Protein AF-A0A4Y2IU06-F1 (afdb_monomer_lite)

pLDDT: mean 74.72, std 10.84, range [45.19, 88.69]

Organism: Araneus ventricosus (NCBI:txid182803)

Foldseek 3Di:
DDDDLVRLLVVLLVPLPDPVSLVVQCVSQVVDPVSNVVSVVSVVVSVVVVVVVVVVVVVVVVPPPPPDPDVVNLVVLVVVCVVPVPDDCPVSCVVSVHDSVVSVVSVVVVD

Structure (mmCIF, N/CA/C/O backbone):
data_AF-A0A4Y2IU06-F1
#
_entry.id   AF-A0A4Y2IU06-F1
#
loop_
_atom_site.group_PDB
_atom_site.id
_atom_site.type_symbol
_atom_site.label_atom_id
_atom_site.label_alt_id
_atom_site.label_comp_id
_atom_site.label_asym_id
_atom_site.label_entity_id
_atom_site.label_seq_id
_atom_site.pdbx_PDB_ins_code
_atom_site.Cartn_x
_atom_site.Cartn_y
_atom_site.Cartn_z
_atom_site.occupancy
_atom_site.B_iso_or_equiv
_atom_site.auth_seq_id
_atom_site.auth_comp_id
_atom_site.auth_asym_id
_atom_site.auth_atom_id
_atom_site.pdbx_PDB_model_num
ATOM 1 N N . MET A 1 1 ? 3.587 -1.217 -39.592 1.00 63.38 1 MET A N 1
ATOM 2 C CA . MET A 1 1 ? 3.200 -0.339 -38.464 1.00 63.38 1 MET A CA 1
ATOM 3 C C . MET A 1 1 ? 3.822 -0.902 -37.201 1.00 63.38 1 MET A C 1
ATOM 5 O O . MET A 1 1 ? 3.470 -2.009 -36.826 1.00 63.38 1 MET A O 1
ATOM 9 N N . GLY A 1 2 ? 4.789 -0.210 -36.598 1.00 77.62 2 GLY A N 1
ATOM 10 C CA . GLY A 1 2 ? 5.475 -0.686 -35.395 1.00 77.62 2 GLY A CA 1
ATOM 11 C C . GLY A 1 2 ? 5.581 0.432 -34.368 1.00 77.62 2 GLY A C 1
ATOM 12 O O . GLY A 1 2 ? 5.934 1.559 -34.707 1.00 77.62 2 GLY A O 1
ATOM 13 N N . ILE A 1 3 ? 5.239 0.133 -33.121 1.00 77.31 3 ILE A N 1
ATOM 14 C CA . ILE A 1 3 ? 5.437 1.039 -31.986 1.00 77.31 3 ILE A CA 1
ATOM 15 C C . ILE A 1 3 ? 6.916 1.009 -31.594 1.00 77.31 3 ILE A C 1
ATOM 17 O O . ILE A 1 3 ? 7.499 -0.066 -31.479 1.00 77.31 3 ILE A O 1
ATOM 21 N N . SER A 1 4 ? 7.522 2.176 -31.360 1.00 86.50 4 SER A N 1
ATOM 22 C CA . SER A 1 4 ? 8.913 2.234 -30.891 1.00 86.50 4 SER A CA 1
ATOM 23 C C . SER A 1 4 ? 9.044 1.676 -29.467 1.00 86.50 4 SER A C 1
ATOM 25 O O . SER A 1 4 ? 8.146 1.854 -28.636 1.00 86.50 4 SER A O 1
ATOM 27 N N . GLN A 1 5 ? 10.189 1.061 -29.150 1.00 80.75 5 GLN A N 1
ATOM 28 C CA . GLN A 1 5 ? 10.516 0.579 -27.799 1.00 80.75 5 GLN A CA 1
ATOM 29 C C . GLN A 1 5 ? 10.370 1.694 -26.754 1.00 80.75 5 GLN A C 1
ATOM 31 O O . GLN A 1 5 ? 9.794 1.490 -25.687 1.00 80.75 5 GLN A O 1
ATOM 36 N N . THR A 1 6 ? 10.800 2.909 -27.094 1.00 83.81 6 THR A N 1
ATOM 37 C CA . THR A 1 6 ? 10.667 4.095 -26.242 1.00 83.81 6 THR A CA 1
ATOM 38 C C . THR A 1 6 ? 9.204 4.424 -25.942 1.00 83.81 6 THR A C 1
ATOM 40 O O . THR A 1 6 ? 8.850 4.697 -24.792 1.00 83.81 6 THR A O 1
ATOM 43 N N . SER A 1 7 ? 8.331 4.350 -26.950 1.00 83.56 7 SER A N 1
ATOM 44 C CA . SER A 1 7 ? 6.889 4.567 -26.791 1.00 83.56 7 SER A CA 1
ATOM 45 C C . SER A 1 7 ? 6.236 3.466 -25.949 1.00 83.56 7 SER A C 1
ATOM 47 O O . SER A 1 7 ? 5.410 3.765 -25.083 1.00 83.56 7 SER A O 1
ATOM 49 N N . ALA A 1 8 ? 6.632 2.205 -26.140 1.00 82.12 8 ALA A N 1
ATOM 50 C CA . ALA A 1 8 ? 6.163 1.084 -25.325 1.00 82.12 8 ALA A CA 1
ATOM 51 C C . ALA A 1 8 ? 6.571 1.253 -23.850 1.00 82.12 8 ALA A C 1
ATOM 53 O O . ALA A 1 8 ? 5.735 1.167 -22.949 1.00 82.12 8 ALA A O 1
ATOM 54 N N . MET A 1 9 ? 7.832 1.610 -23.594 1.00 82.75 9 MET A N 1
ATOM 55 C CA . MET A 1 9 ? 8.335 1.889 -22.248 1.00 82.75 9 MET A CA 1
ATOM 56 C C . MET A 1 9 ? 7.603 3.054 -21.576 1.00 82.75 9 MET A C 1
ATOM 58 O O . MET A 1 9 ? 7.319 2.994 -20.379 1.00 82.75 9 MET A O 1
ATOM 62 N N . ARG A 1 10 ? 7.290 4.120 -22.325 1.00 83.56 10 ARG A N 1
ATOM 63 C CA . ARG A 1 10 ? 6.559 5.283 -21.799 1.00 83.56 10 ARG A CA 1
ATOM 64 C C . ARG A 1 10 ? 5.163 4.891 -21.310 1.00 83.56 10 ARG A C 1
ATOM 66 O O . ARG A 1 10 ? 4.782 5.279 -20.208 1.00 83.56 10 ARG A O 1
ATOM 73 N N . ASN A 1 11 ? 4.453 4.069 -22.079 1.00 83.31 11 ASN A N 1
ATOM 74 C CA . ASN A 1 11 ? 3.134 3.555 -21.710 1.00 83.31 11 ASN A CA 1
ATOM 75 C C . ASN A 1 11 ? 3.183 2.610 -20.502 1.00 83.31 11 ASN A C 1
ATOM 77 O O . ASN A 1 11 ? 2.370 2.735 -19.586 1.00 83.31 11 ASN A O 1
ATOM 81 N N . LEU A 1 12 ? 4.171 1.710 -20.446 1.00 81.50 12 LEU A N 1
ATOM 82 C CA . LEU A 1 12 ? 4.344 0.801 -19.306 1.00 81.50 12 LEU A CA 1
ATOM 83 C C . LEU A 1 12 ? 4.637 1.554 -17.998 1.00 81.50 12 LEU A C 1
ATOM 85 O O . LEU A 1 12 ? 4.155 1.156 -16.941 1.00 81.50 12 LEU A O 1
ATOM 89 N N . ARG A 1 13 ? 5.365 2.678 -18.060 1.00 76.19 13 ARG A N 1
ATOM 90 C CA . ARG A 1 13 ? 5.658 3.536 -16.894 1.00 76.19 13 ARG A CA 1
ATOM 91 C C . ARG A 1 13 ? 4.458 4.334 -16.388 1.00 76.19 13 ARG A C 1
ATOM 93 O O . ARG A 1 13 ? 4.419 4.672 -15.206 1.00 76.19 13 ARG A O 1
ATOM 100 N N . ALA A 1 14 ? 3.510 4.673 -17.260 1.00 75.50 14 ALA A N 1
ATOM 101 C CA . ALA A 1 14 ? 2.333 5.452 -16.879 1.00 75.50 14 ALA A CA 1
ATOM 102 C C . ALA A 1 14 ? 1.403 4.664 -15.939 1.00 75.50 14 ALA A C 1
ATOM 104 O O . ALA A 1 14 ? 0.728 5.244 -15.093 1.00 75.50 14 ALA A O 1
ATOM 105 N N . ASN A 1 15 ? 1.403 3.334 -16.046 1.00 63.22 15 ASN A N 1
ATOM 106 C CA . ASN A 1 15 ? 0.461 2.465 -15.356 1.00 63.22 15 ASN A CA 1
ATOM 107 C C . ASN A 1 15 ? 1.178 1.654 -14.259 1.00 63.22 15 ASN A C 1
ATOM 109 O O . ASN A 1 15 ? 1.539 0.492 -14.434 1.00 63.22 15 ASN A O 1
ATOM 113 N N . LYS A 1 16 ? 1.428 2.326 -13.133 1.00 63.12 16 LYS A N 1
ATOM 114 C CA . LYS A 1 16 ? 2.418 1.966 -12.101 1.00 63.12 16 LYS A CA 1
ATOM 115 C C . LYS A 1 16 ? 2.073 0.768 -11.201 1.00 63.12 16 LYS A C 1
ATOM 117 O O . LYS A 1 16 ? 2.861 0.431 -10.329 1.00 63.12 16 LYS A O 1
ATOM 122 N N . SER A 1 17 ? 0.918 0.130 -11.391 1.00 62.94 17 SER A N 1
ATOM 123 C CA . SER A 1 17 ? 0.313 -0.711 -10.347 1.00 62.94 17 SER A CA 1
ATOM 124 C C . SER A 1 17 ? 0.248 -2.211 -10.652 1.00 62.94 17 SER A C 1
ATOM 126 O O . SER A 1 17 ? -0.321 -2.950 -9.855 1.00 62.94 17 SER A O 1
ATOM 128 N N . HIS A 1 18 ? 0.776 -2.686 -11.788 1.00 75.75 18 HIS A N 1
ATOM 129 C CA . HIS A 1 18 ? 0.596 -4.088 -12.187 1.00 75.75 18 HIS A CA 1
ATOM 130 C C . HIS A 1 18 ? 1.929 -4.853 -12.296 1.00 75.75 18 HIS A C 1
ATOM 132 O O . HIS A 1 18 ? 2.778 -4.461 -13.105 1.00 75.75 18 HIS A O 1
ATOM 138 N N . PRO A 1 19 ? 2.110 -5.987 -11.584 1.00 76.75 19 PRO A N 1
ATOM 139 C CA . PRO A 1 19 ? 3.375 -6.735 -11.545 1.00 76.75 19 PRO A CA 1
ATOM 140 C C . PRO A 1 19 ? 3.849 -7.184 -12.934 1.00 76.75 19 PRO A C 1
ATOM 142 O O . PRO A 1 19 ? 5.026 -7.058 -13.263 1.00 76.75 19 PRO A O 1
ATOM 145 N N . TYR A 1 20 ? 2.919 -7.605 -13.795 1.00 83.44 20 TYR A N 1
ATOM 146 C CA . TYR A 1 20 ? 3.204 -7.944 -15.195 1.00 83.44 20 TYR A CA 1
ATOM 147 C C . TYR A 1 20 ? 3.849 -6.793 -15.995 1.00 83.44 20 TYR A C 1
ATOM 149 O O . TYR A 1 20 ? 4.789 -7.011 -16.755 1.00 83.44 20 TYR A O 1
ATOM 157 N N . LYS A 1 21 ? 3.411 -5.541 -15.792 1.00 82.31 21 LYS A N 1
ATOM 158 C CA . LYS A 1 21 ? 3.946 -4.380 -16.527 1.00 82.31 21 LYS A CA 1
ATOM 159 C C . LYS A 1 21 ? 5.371 -4.038 -16.097 1.00 82.31 21 LYS A C 1
ATOM 161 O O . LYS A 1 21 ? 6.177 -3.642 -16.936 1.00 82.31 21 LYS A O 1
ATOM 166 N N . LEU A 1 22 ? 5.700 -4.235 -14.818 1.00 82.50 22 LEU A N 1
ATOM 167 C CA . LEU A 1 22 ? 7.063 -4.071 -14.307 1.00 82.50 22 LEU A CA 1
ATOM 168 C C . LEU A 1 22 ? 8.004 -5.148 -14.856 1.00 82.50 22 LEU A C 1
ATOM 170 O O . LEU A 1 22 ? 9.124 -4.821 -15.234 1.00 82.50 22 LEU A O 1
ATOM 174 N N . GLN A 1 23 ? 7.540 -6.395 -14.970 1.00 85.81 23 GLN A N 1
ATOM 175 C CA . GLN A 1 23 ? 8.318 -7.476 -15.587 1.00 85.81 23 GLN A CA 1
ATOM 176 C C . GLN A 1 23 ? 8.598 -7.197 -17.068 1.00 85.81 23 GLN A C 1
ATOM 178 O O . GLN A 1 23 ? 9.724 -7.372 -17.529 1.00 85.81 23 GLN A O 1
ATOM 183 N N . MET A 1 24 ? 7.603 -6.704 -17.810 1.00 87.56 24 MET A N 1
ATOM 184 C CA . MET A 1 24 ? 7.800 -6.305 -19.205 1.00 87.56 24 MET A CA 1
ATOM 185 C C . MET A 1 24 ? 8.752 -5.116 -19.345 1.00 87.56 24 MET A C 1
ATOM 187 O O . MET A 1 24 ? 9.632 -5.131 -20.202 1.00 87.56 24 MET A O 1
ATOM 191 N N . LEU A 1 25 ? 8.611 -4.098 -18.490 1.00 86.12 25 LEU A N 1
ATOM 192 C CA . LEU A 1 25 ? 9.508 -2.946 -18.495 1.00 86.12 25 LEU A CA 1
ATOM 193 C C . LEU A 1 25 ? 10.950 -3.362 -18.180 1.00 86.12 25 LEU A C 1
ATOM 195 O O . LEU A 1 25 ? 11.860 -2.830 -18.803 1.00 86.12 25 LEU A O 1
ATOM 199 N N . GLN A 1 26 ? 11.145 -4.315 -17.262 1.00 87.12 26 GLN A N 1
ATOM 200 C CA . GLN A 1 26 ? 12.459 -4.862 -16.936 1.00 87.12 26 GLN A CA 1
ATOM 201 C C . GLN A 1 26 ? 13.116 -5.475 -18.173 1.00 87.12 26 GLN A C 1
ATOM 203 O O . GLN A 1 26 ? 14.174 -5.003 -18.580 1.00 87.12 26 GLN A O 1
ATOM 208 N N . ARG A 1 27 ? 12.437 -6.434 -18.817 1.00 88.69 27 ARG A N 1
ATOM 209 C CA . ARG A 1 27 ? 12.927 -7.133 -20.017 1.00 88.69 27 ARG A CA 1
ATOM 210 C C . ARG A 1 27 ? 13.293 -6.161 -21.139 1.00 88.69 27 ARG A C 1
ATOM 212 O O . ARG A 1 27 ? 14.357 -6.271 -21.722 1.00 88.69 27 ARG A O 1
ATOM 219 N N . LEU A 1 28 ? 12.465 -5.140 -21.372 1.00 86.31 28 LEU A N 1
ATOM 220 C CA . LEU A 1 28 ? 12.729 -4.110 -22.388 1.00 86.31 28 LEU A CA 1
ATOM 221 C C . LEU A 1 28 ? 13.883 -3.158 -22.040 1.00 86.31 28 LEU A C 1
ATOM 223 O O . LEU A 1 28 ? 14.278 -2.356 -22.883 1.00 86.31 28 LEU A O 1
ATOM 227 N N . THR A 1 29 ? 14.380 -3.179 -20.803 1.00 83.88 29 THR A N 1
ATOM 228 C CA . THR A 1 29 ? 15.486 -2.327 -20.337 1.00 83.88 29 THR A CA 1
ATOM 229 C C . THR A 1 29 ? 16.771 -3.093 -20.046 1.00 83.88 29 THR A C 1
ATOM 231 O O . THR A 1 29 ? 17.786 -2.460 -19.748 1.00 83.88 29 THR A O 1
ATOM 234 N N . GLU A 1 30 ? 16.749 -4.424 -20.136 1.00 84.12 30 GLU A N 1
ATOM 235 C CA . GLU A 1 30 ? 17.894 -5.289 -19.835 1.00 84.12 30 GLU A CA 1
ATOM 236 C C . GLU A 1 30 ? 19.019 -5.169 -20.872 1.00 84.12 30 GLU A C 1
ATOM 238 O O . GLU A 1 30 ? 20.184 -5.347 -20.507 1.00 84.12 30 GLU A O 1
ATOM 243 N N . ASP A 1 31 ? 18.701 -4.754 -22.098 1.00 85.62 31 ASP A N 1
ATOM 244 C CA . ASP A 1 31 ? 19.650 -4.642 -23.216 1.00 85.62 31 ASP A CA 1
ATOM 245 C C . ASP A 1 31 ? 20.592 -3.427 -23.123 1.00 85.62 31 ASP A C 1
ATOM 247 O O . ASP A 1 31 ? 21.546 -3.313 -23.887 1.00 85.62 31 ASP A O 1
ATOM 251 N N . SER A 1 32 ? 20.352 -2.496 -22.188 1.00 86.75 32 SER A N 1
ATOM 252 C CA . SER A 1 32 ? 21.170 -1.288 -22.024 1.00 86.75 32 SER A CA 1
ATOM 253 C C . SER A 1 32 ? 21.554 -1.052 -20.562 1.00 86.75 32 SER A C 1
ATOM 255 O O . SER A 1 32 ? 20.672 -1.040 -19.696 1.00 86.75 32 SER A O 1
ATOM 257 N N . PRO A 1 33 ? 22.831 -0.750 -20.252 1.00 84.62 33 PRO A N 1
ATOM 258 C CA . PRO A 1 33 ? 23.250 -0.414 -18.889 1.00 84.62 33 PRO A CA 1
ATOM 259 C C . PRO A 1 33 ? 22.487 0.804 -18.338 1.00 84.62 33 PRO A C 1
ATOM 261 O O . PRO A 1 33 ? 22.076 0.820 -17.178 1.00 84.62 33 PRO A O 1
ATOM 264 N N . VAL A 1 34 ? 22.186 1.787 -19.192 1.00 88.44 34 VAL A N 1
ATOM 265 C CA . VAL A 1 34 ? 21.371 2.960 -18.836 1.00 88.44 34 VAL A CA 1
ATOM 266 C C . VAL A 1 34 ? 19.912 2.568 -18.577 1.00 88.44 34 VAL A C 1
ATOM 268 O O . VAL A 1 34 ? 19.266 3.115 -17.679 1.00 88.44 34 VAL A O 1
ATOM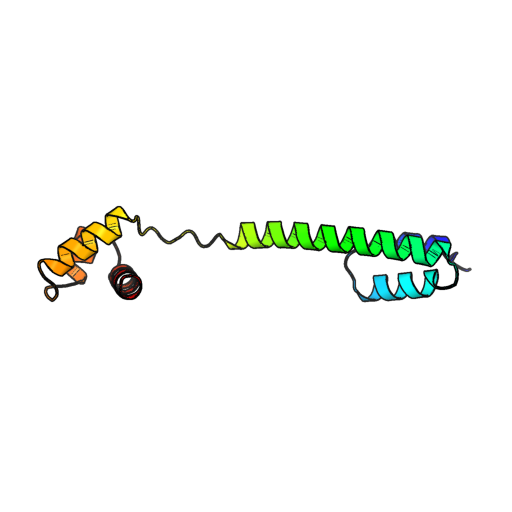 271 N N . GLY A 1 35 ? 19.385 1.612 -19.346 1.00 86.12 35 GLY A N 1
ATOM 272 C CA . GLY A 1 35 ? 18.053 1.041 -19.149 1.00 86.12 35 GLY A CA 1
ATOM 273 C C . GLY A 1 35 ? 17.909 0.393 -17.772 1.00 86.12 35 GLY A C 1
ATOM 274 O O . GLY A 1 35 ? 16.974 0.726 -17.040 1.00 86.12 35 GLY A O 1
ATOM 275 N N . ARG A 1 36 ? 18.882 -0.440 -17.384 1.00 86.19 36 ARG A N 1
ATOM 276 C CA . ARG A 1 36 ? 18.933 -1.119 -16.078 1.00 86.19 36 ARG A CA 1
ATOM 277 C C . ARG A 1 36 ? 18.953 -0.137 -14.907 1.00 86.19 36 ARG A C 1
ATOM 279 O O . ARG A 1 36 ? 18.185 -0.293 -13.957 1.00 86.19 36 ARG A O 1
ATOM 286 N N . VAL A 1 37 ? 19.774 0.914 -14.990 1.00 88.38 37 VAL A N 1
ATOM 287 C CA . VAL A 1 37 ? 19.827 1.967 -13.959 1.00 88.38 37 VAL A CA 1
ATOM 288 C C . VAL A 1 37 ? 18.483 2.691 -13.849 1.00 88.38 37 VAL A C 1
ATOM 290 O O . VAL A 1 37 ? 17.941 2.828 -12.751 1.00 88.38 37 VAL A O 1
ATOM 293 N N . LYS A 1 38 ? 17.886 3.089 -14.981 1.00 86.44 38 LYS A N 1
ATOM 294 C CA . LYS A 1 38 ? 16.560 3.731 -15.007 1.00 86.44 38 LYS A CA 1
ATOM 295 C C . LYS A 1 38 ? 15.474 2.829 -14.412 1.00 86.44 38 LYS A C 1
ATOM 297 O O . LYS A 1 38 ? 14.619 3.324 -13.681 1.00 86.44 38 LYS A O 1
ATOM 302 N N . PHE A 1 39 ? 15.502 1.527 -14.697 1.00 87.00 39 PHE A N 1
ATOM 303 C CA . PHE A 1 39 ? 14.561 0.564 -14.123 1.00 87.00 39 PHE A CA 1
ATOM 304 C C . PHE A 1 39 ? 14.723 0.438 -12.601 1.00 87.00 39 PHE A C 1
ATOM 306 O O . PHE A 1 39 ? 13.730 0.503 -11.876 1.00 87.00 39 PHE A O 1
ATOM 313 N N . SER A 1 40 ? 15.963 0.348 -12.109 1.00 86.75 40 SER A N 1
ATOM 314 C CA . SER A 1 40 ? 16.272 0.294 -10.672 1.00 86.75 40 SER A CA 1
ATOM 315 C C . SER A 1 40 ? 15.737 1.518 -9.918 1.00 86.75 40 SER A C 1
ATOM 317 O O . SER A 1 40 ? 15.095 1.379 -8.876 1.00 86.75 40 SER A O 1
ATOM 319 N N . ILE A 1 41 ? 15.906 2.717 -10.485 1.00 88.25 41 ILE A N 1
ATOM 320 C CA . ILE A 1 41 ? 15.379 3.966 -9.912 1.00 88.25 41 ILE A CA 1
ATOM 321 C C . ILE A 1 41 ? 13.846 3.945 -9.855 1.00 88.25 41 ILE A C 1
ATOM 323 O O . ILE A 1 41 ? 13.261 4.217 -8.808 1.00 88.25 41 ILE A O 1
ATOM 327 N N . ILE A 1 42 ? 13.183 3.579 -10.957 1.00 85.62 42 ILE A N 1
ATOM 328 C CA . ILE A 1 42 ? 11.713 3.529 -11.027 1.00 85.62 42 ILE A CA 1
ATOM 329 C C . ILE A 1 42 ? 11.148 2.522 -10.016 1.00 85.62 42 ILE A C 1
ATOM 331 O O . ILE A 1 42 ? 10.174 2.829 -9.329 1.00 85.62 42 ILE A O 1
ATOM 335 N N . LYS A 1 43 ? 11.779 1.350 -9.881 1.00 85.75 43 LYS A N 1
ATOM 336 C CA . LYS A 1 43 ? 11.371 0.313 -8.924 1.00 85.75 43 LYS A CA 1
ATOM 337 C C . LYS A 1 43 ? 11.490 0.793 -7.475 1.00 85.75 43 LYS A C 1
ATOM 339 O O . LYS A 1 43 ? 10.573 0.565 -6.692 1.00 85.75 43 LYS A O 1
ATOM 344 N N . LYS A 1 44 ? 12.578 1.491 -7.125 1.00 87.38 44 LYS A N 1
ATOM 345 C CA . LYS A 1 44 ? 12.767 2.064 -5.781 1.00 87.38 44 LYS A CA 1
ATOM 346 C C . LYS A 1 44 ? 11.711 3.122 -5.451 1.00 87.38 44 LYS A C 1
ATOM 348 O O . LYS A 1 44 ? 11.124 3.068 -4.378 1.00 87.38 44 LYS A O 1
ATOM 353 N N . ILE A 1 45 ? 11.423 4.036 -6.381 1.00 85.81 45 ILE A N 1
ATOM 354 C CA . ILE A 1 45 ? 10.384 5.065 -6.192 1.00 85.81 45 ILE A CA 1
ATOM 355 C C . ILE A 1 45 ? 9.008 4.421 -5.976 1.00 85.81 45 ILE A C 1
ATOM 357 O O . ILE A 1 45 ? 8.243 4.882 -5.132 1.00 85.81 45 ILE A O 1
ATOM 361 N N . GLN A 1 46 ? 8.697 3.348 -6.710 1.00 81.56 46 GLN A N 1
ATOM 362 C CA . GLN A 1 46 ? 7.438 2.627 -6.534 1.00 81.56 46 GLN A CA 1
ATOM 363 C C . GLN A 1 46 ? 7.354 1.944 -5.165 1.00 81.56 46 GLN A C 1
ATOM 365 O O . GLN A 1 46 ? 6.337 2.079 -4.498 1.00 81.56 46 GLN A O 1
ATOM 370 N N . LEU A 1 47 ? 8.429 1.290 -4.712 1.00 82.31 47 LEU A N 1
ATOM 371 C CA . LEU A 1 47 ? 8.468 0.628 -3.404 1.00 82.31 47 LEU A CA 1
ATOM 372 C C . LEU A 1 47 ? 8.207 1.611 -2.252 1.00 82.31 47 LEU A C 1
ATOM 374 O O . LEU A 1 47 ? 7.396 1.321 -1.377 1.00 82.31 47 LEU A O 1
ATOM 378 N N . VAL A 1 48 ? 8.859 2.778 -2.287 1.00 84.50 48 VAL A N 1
ATOM 379 C CA . VAL A 1 48 ? 8.673 3.847 -1.290 1.00 84.50 48 VAL A CA 1
ATOM 380 C C . VAL A 1 48 ? 7.244 4.389 -1.329 1.00 84.50 48 VAL A C 1
ATOM 382 O O . VAL A 1 48 ? 6.653 4.683 -0.291 1.00 84.50 48 VAL A O 1
ATOM 385 N N . LYS A 1 49 ? 6.656 4.508 -2.524 1.00 80.62 49 LYS A N 1
ATOM 386 C CA . LYS A 1 49 ? 5.261 4.922 -2.668 1.00 80.62 49 LYS A CA 1
ATOM 387 C C . LYS A 1 49 ? 4.306 3.887 -2.067 1.00 80.62 49 LYS A C 1
ATOM 389 O O . LYS A 1 49 ? 3.425 4.267 -1.307 1.00 80.62 49 LYS A O 1
ATOM 394 N N . ASP A 1 50 ? 4.519 2.603 -2.348 1.00 79.06 50 ASP A N 1
ATOM 395 C CA . ASP A 1 50 ? 3.702 1.519 -1.798 1.00 79.06 50 ASP A CA 1
ATOM 396 C C . ASP A 1 50 ? 3.836 1.435 -0.272 1.00 79.06 50 ASP A C 1
ATOM 398 O O . ASP A 1 50 ? 2.875 1.117 0.418 1.00 79.06 50 ASP A O 1
ATOM 402 N N . GLU A 1 51 ? 5.018 1.724 0.274 1.00 81.75 51 GLU A N 1
ATOM 403 C CA . GLU A 1 51 ? 5.246 1.814 1.717 1.00 81.75 51 GLU A CA 1
ATOM 404 C C . GLU A 1 51 ? 4.497 2.988 2.347 1.00 81.75 51 GLU A C 1
ATOM 406 O O . GLU A 1 51 ? 3.831 2.808 3.363 1.00 81.75 51 GLU A O 1
ATOM 411 N N . LYS A 1 52 ? 4.519 4.163 1.711 1.00 78.56 52 LYS A N 1
ATOM 412 C CA . LYS A 1 52 ? 3.720 5.315 2.141 1.00 78.56 52 LYS A CA 1
ATOM 413 C C . LYS A 1 52 ? 2.218 5.023 2.076 1.00 78.56 52 LYS A C 1
ATOM 415 O O . LYS A 1 52 ? 1.494 5.361 3.007 1.00 78.56 52 LYS A O 1
ATOM 420 N N . ASP A 1 53 ? 1.753 4.388 1.006 1.00 77.31 53 ASP A N 1
ATOM 421 C CA . ASP A 1 53 ? 0.342 4.037 0.835 1.00 77.31 53 ASP A CA 1
ATOM 422 C C . ASP A 1 53 ? -0.082 2.961 1.854 1.00 77.31 53 ASP A C 1
ATOM 424 O O . ASP A 1 53 ? -1.176 3.046 2.414 1.00 77.31 53 ASP A O 1
ATOM 428 N N . ARG A 1 54 ? 0.800 2.000 2.177 1.00 70.00 54 ARG A N 1
ATOM 429 C CA . ARG A 1 54 ? 0.608 1.052 3.288 1.00 70.00 54 ARG A CA 1
ATOM 430 C C . ARG A 1 54 ? 0.553 1.760 4.637 1.00 70.00 54 ARG A C 1
ATOM 432 O O . ARG A 1 54 ? -0.390 1.524 5.374 1.00 70.00 54 ARG A O 1
ATOM 439 N N . PHE A 1 55 ? 1.478 2.674 4.923 1.00 71.12 55 PHE A N 1
ATOM 440 C CA . PHE A 1 55 ? 1.487 3.452 6.165 1.00 71.12 55 PHE A CA 1
ATOM 441 C C . PHE A 1 55 ? 0.194 4.261 6.347 1.00 71.12 55 PHE A C 1
ATOM 443 O O . PHE A 1 55 ? -0.404 4.248 7.420 1.00 71.12 55 PHE A O 1
ATOM 450 N N . ILE A 1 56 ? -0.289 4.914 5.285 1.00 66.38 56 ILE A N 1
ATOM 451 C CA . ILE A 1 56 ? -1.573 5.632 5.291 1.00 66.38 56 ILE A CA 1
ATOM 452 C C . ILE A 1 56 ? -2.737 4.655 5.500 1.00 66.38 56 ILE A C 1
ATOM 454 O O . ILE A 1 56 ? -3.663 4.948 6.257 1.00 66.38 56 ILE A O 1
ATOM 458 N N . ARG A 1 57 ? -2.708 3.484 4.853 1.00 59.22 57 ARG A N 1
ATOM 459 C CA . ARG A 1 57 ? -3.736 2.455 5.033 1.00 59.22 57 ARG A CA 1
ATOM 460 C C . ARG A 1 57 ? -3.758 1.938 6.468 1.00 59.22 57 ARG A C 1
ATOM 462 O O . ARG A 1 57 ? -4.833 1.866 7.048 1.00 59.22 57 ARG A O 1
ATOM 469 N N . ASP A 1 58 ? -2.608 1.641 7.054 1.00 59.69 58 ASP A N 1
ATOM 470 C CA . ASP A 1 58 ? -2.484 1.117 8.415 1.00 59.69 58 ASP A CA 1
ATOM 471 C C . ASP A 1 58 ? -2.913 2.167 9.451 1.00 59.69 58 ASP A C 1
ATOM 473 O O . ASP A 1 58 ? -3.680 1.852 10.363 1.00 59.69 58 ASP A O 1
ATOM 477 N N . ALA A 1 59 ? -2.552 3.439 9.240 1.00 60.41 59 ALA A N 1
ATOM 478 C CA . ALA A 1 59 ? -3.065 4.559 10.028 1.00 60.41 59 ALA A CA 1
ATOM 479 C C . ALA A 1 59 ? -4.604 4.631 9.982 1.00 60.41 59 ALA A C 1
ATOM 481 O O . ALA A 1 59 ? -5.249 4.773 11.021 1.00 60.41 59 ALA A O 1
ATOM 482 N N . ASN A 1 60 ? -5.204 4.429 8.805 1.00 60.75 60 ASN A N 1
ATOM 483 C CA . ASN A 1 60 ? -6.659 4.408 8.621 1.00 60.75 60 ASN A CA 1
ATOM 484 C C . ASN A 1 60 ? -7.332 3.097 9.082 1.00 60.75 60 ASN A C 1
ATOM 486 O O . ASN A 1 60 ? -8.538 3.079 9.320 1.00 60.75 60 ASN A O 1
ATOM 490 N N . THR A 1 61 ? -6.581 2.002 9.255 1.00 54.88 61 THR A N 1
ATOM 491 C CA . THR A 1 61 ? -7.106 0.719 9.767 1.00 54.88 61 THR A CA 1
ATOM 492 C C . THR A 1 61 ? -7.209 0.720 11.297 1.00 54.88 61 THR A C 1
ATOM 494 O O . THR A 1 61 ? -7.913 -0.107 11.873 1.00 54.88 61 THR A O 1
ATOM 497 N N . SER A 1 62 ? -6.603 1.705 11.971 1.00 53.91 62 SER A N 1
ATOM 498 C CA . SER A 1 62 ? -6.820 1.949 13.406 1.00 53.91 62 SER A CA 1
ATOM 499 C C . SER A 1 62 ? -8.250 2.424 13.738 1.00 53.91 62 SER A C 1
ATOM 501 O O . SER A 1 62 ? -8.621 2.541 14.904 1.00 53.91 62 SER A O 1
ATOM 503 N N . GLY A 1 63 ? -9.091 2.616 12.715 1.00 52.78 63 GLY A N 1
ATOM 504 C CA . GLY A 1 63 ? -10.478 3.066 12.785 1.00 52.78 63 GLY A CA 1
ATOM 505 C C . GLY A 1 63 ? -11.504 2.076 13.344 1.00 52.78 63 GLY A C 1
ATOM 506 O O . GLY A 1 63 ? -12.693 2.281 13.112 1.00 52.78 63 GLY A O 1
ATOM 507 N N . ARG A 1 64 ? -11.120 1.043 14.112 1.00 46.38 64 ARG A N 1
ATOM 508 C CA . ARG A 1 64 ? -12.045 0.590 15.161 1.00 46.38 64 ARG A CA 1
ATOM 509 C C . ARG A 1 64 ? -11.806 1.522 16.342 1.00 46.38 64 ARG A C 1
ATOM 511 O O . ARG A 1 64 ? -10.872 1.256 17.101 1.00 46.38 64 ARG A O 1
ATOM 518 N N . PRO A 1 65 ? -12.605 2.596 16.523 1.00 48.84 65 PRO A N 1
ATOM 519 C CA . PRO A 1 65 ? -12.541 3.348 17.764 1.00 48.84 65 PRO A CA 1
ATOM 520 C C . PRO A 1 65 ? -12.630 2.329 18.895 1.00 48.84 65 PRO A C 1
ATOM 522 O O . PRO A 1 65 ? -13.510 1.458 18.860 1.00 48.84 65 PRO A O 1
ATOM 525 N N . LYS A 1 66 ? -11.682 2.379 19.844 1.00 54.34 66 LYS A N 1
ATOM 526 C CA . LYS A 1 66 ? -11.801 1.657 21.114 1.00 54.34 66 LYS A CA 1
ATOM 527 C C . LYS A 1 66 ? -13.204 1.973 21.607 1.00 54.34 66 LYS A C 1
ATOM 529 O O . LYS A 1 66 ? -13.484 3.110 21.974 1.00 54.34 66 LYS A O 1
ATOM 534 N N . THR A 1 67 ? -14.110 1.005 21.470 1.00 48.75 67 THR A N 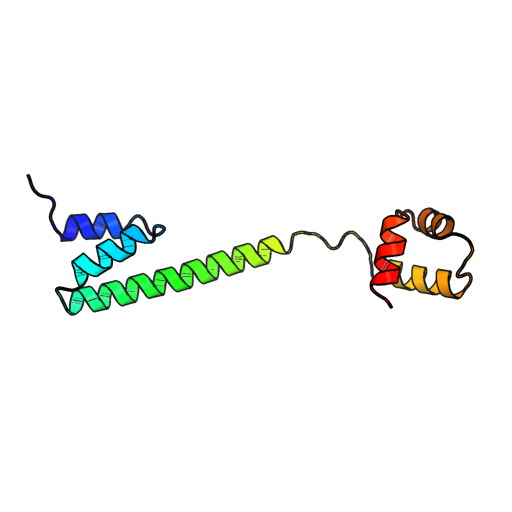1
ATOM 535 C CA . THR A 1 67 ? -15.506 1.175 21.850 1.00 48.75 67 THR A CA 1
ATOM 536 C C . THR A 1 67 ? -15.472 1.635 23.288 1.00 48.75 67 THR A C 1
ATOM 538 O O . THR A 1 67 ? -14.889 0.914 24.096 1.00 48.75 67 THR A O 1
ATOM 541 N N . ALA A 1 68 ? -15.992 2.847 23.512 1.00 45.19 68 ALA A N 1
ATOM 542 C CA . ALA A 1 68 ? -15.969 3.619 24.743 1.00 45.19 68 ALA A CA 1
ATOM 543 C C . ALA A 1 68 ? -15.855 2.719 25.972 1.00 45.19 68 ALA A C 1
ATOM 545 O O . ALA A 1 68 ? -16.823 2.189 26.509 1.00 45.19 68 ALA A O 1
ATOM 546 N N . THR A 1 69 ? -14.622 2.488 26.373 1.00 57.12 69 THR A N 1
ATOM 547 C CA . THR A 1 69 ? -14.315 2.085 27.722 1.00 57.12 69 THR A CA 1
ATOM 548 C C . THR A 1 69 ? -13.239 3.059 28.117 1.00 57.12 69 THR A C 1
ATOM 550 O O . THR A 1 69 ? -12.052 2.830 27.907 1.00 57.12 69 THR A O 1
ATOM 553 N N . ASP A 1 70 ? -13.712 4.226 28.526 1.00 64.62 70 ASP A N 1
ATOM 554 C CA . ASP A 1 70 ? -12.902 5.200 29.225 1.00 64.62 70 ASP A CA 1
ATOM 555 C C . ASP A 1 70 ? -12.193 4.493 30.401 1.00 64.62 70 ASP A C 1
ATOM 557 O O . ASP A 1 70 ? -12.764 3.602 31.045 1.00 64.62 70 ASP A O 1
ATOM 561 N N . GLU A 1 71 ? -10.922 4.815 30.639 1.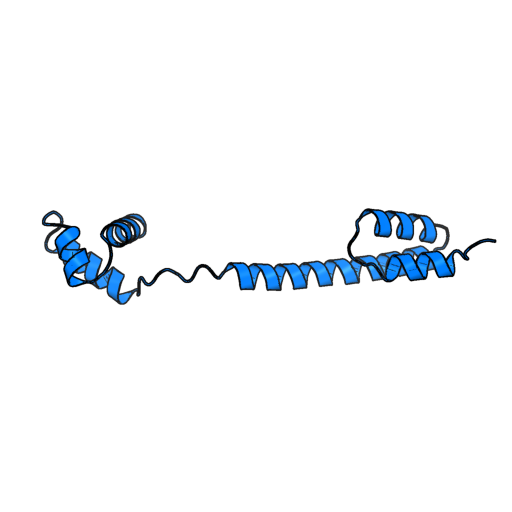00 61.31 71 GLU A N 1
ATOM 562 C CA . GLU A 1 71 ? -10.148 4.168 31.706 1.00 61.31 71 GLU A CA 1
ATOM 563 C C . GLU A 1 71 ? -10.764 4.430 33.084 1.00 61.31 71 GLU A C 1
ATOM 565 O O . GLU A 1 71 ? -10.764 3.540 33.940 1.00 61.31 71 GLU A O 1
ATOM 570 N N . GLY A 1 72 ? -11.386 5.600 33.270 1.00 66.31 72 GLY A N 1
ATOM 571 C CA . GLY A 1 72 ? -12.160 5.917 34.469 1.00 66.31 72 GLY A CA 1
ATOM 572 C C . GLY A 1 72 ? -13.328 4.950 34.668 1.00 66.31 72 GLY A C 1
ATOM 573 O O . GLY A 1 72 ? -13.523 4.420 35.761 1.00 66.31 72 GLY A O 1
ATOM 574 N N . THR A 1 73 ? -14.036 4.626 33.587 1.00 67.69 73 THR A N 1
ATOM 575 C CA . THR A 1 73 ? -15.129 3.644 33.574 1.00 67.69 73 THR A CA 1
ATOM 576 C C . THR A 1 73 ? -14.628 2.237 33.931 1.00 67.69 73 THR A C 1
ATOM 578 O O . THR A 1 73 ? -15.254 1.552 34.735 1.00 67.69 73 THR A O 1
ATOM 581 N N . SER A 1 74 ? -13.473 1.803 33.409 1.00 71.00 74 SER A N 1
ATOM 582 C CA . SER A 1 74 ? -12.890 0.494 33.774 1.00 71.00 74 SER A CA 1
ATOM 583 C C . SER A 1 74 ? -12.485 0.429 35.247 1.00 71.00 74 SER A C 1
ATOM 585 O O . SER A 1 74 ? -12.746 -0.570 35.914 1.00 71.00 74 SER A O 1
ATOM 587 N N . THR A 1 75 ? -11.884 1.503 35.761 1.00 76.62 75 THR A N 1
ATOM 588 C CA . THR A 1 75 ? -11.395 1.586 37.144 1.00 76.62 75 THR A CA 1
ATOM 589 C C . THR A 1 75 ? -12.551 1.548 38.141 1.00 76.62 75 THR A C 1
ATOM 591 O O . THR A 1 75 ? -12.543 0.736 39.064 1.00 76.62 75 THR A O 1
ATOM 594 N N . GLN A 1 76 ? -13.599 2.342 37.899 1.00 75.06 76 GLN A N 1
ATOM 595 C CA . GLN A 1 76 ? -14.821 2.318 38.709 1.00 75.06 76 GLN A CA 1
ATOM 596 C C . GLN A 1 76 ? -15.518 0.952 38.659 1.00 75.06 76 GLN A C 1
ATOM 598 O O . GLN A 1 76 ? -16.055 0.494 39.666 1.00 75.06 76 GLN A O 1
ATOM 603 N N . MET A 1 77 ? -15.491 0.270 37.508 1.00 75.00 77 MET A N 1
ATOM 604 C CA . MET A 1 77 ? -16.065 -1.069 37.380 1.00 75.00 77 MET A CA 1
ATOM 605 C C . MET A 1 77 ? -15.293 -2.108 38.204 1.00 75.00 77 MET A C 1
ATOM 607 O O . MET A 1 77 ? -15.908 -2.947 38.861 1.00 75.00 77 MET A O 1
ATOM 611 N N . LEU A 1 78 ? -13.958 -2.049 38.196 1.00 76.50 78 LEU A N 1
ATOM 612 C CA . LEU A 1 78 ? -13.104 -2.927 39.002 1.00 76.50 78 LEU A CA 1
ATOM 613 C C . LEU A 1 78 ? -13.287 -2.674 40.505 1.00 76.50 78 LEU A C 1
ATOM 615 O O . LEU A 1 78 ? -13.374 -3.628 41.275 1.00 76.50 78 LEU A O 1
ATOM 619 N N . GLU A 1 79 ? -13.422 -1.413 40.919 1.00 79.38 79 GLU A N 1
ATOM 620 C CA . GLU A 1 79 ? -13.699 -1.031 42.309 1.00 79.38 79 GLU A CA 1
ATOM 621 C C . GLU A 1 79 ? -15.099 -1.477 42.773 1.00 79.38 79 GLU A C 1
ATOM 623 O O . GLU A 1 79 ? -15.274 -1.997 43.876 1.00 79.38 79 GLU A O 1
ATOM 628 N N . ALA A 1 80 ? -16.117 -1.354 41.918 1.00 71.56 80 ALA A N 1
ATOM 629 C CA . ALA A 1 80 ? -17.455 -1.860 42.219 1.00 71.56 80 ALA A CA 1
ATOM 630 C C . ALA A 1 80 ? -17.473 -3.397 42.345 1.00 71.56 80 ALA A C 1
ATOM 632 O O . ALA A 1 80 ? -18.111 -3.949 43.247 1.00 71.56 80 ALA A O 1
ATOM 633 N N . MET A 1 81 ? -16.740 -4.092 41.470 1.00 70.25 81 MET A N 1
ATOM 634 C CA . MET A 1 81 ? -16.619 -5.552 41.482 1.00 70.25 81 MET A CA 1
ATOM 635 C C . MET A 1 81 ? -15.792 -6.072 42.661 1.00 70.25 81 MET A C 1
ATOM 637 O O . MET A 1 81 ? -16.108 -7.140 43.180 1.00 70.25 81 MET A O 1
ATOM 641 N N . SER A 1 82 ? -14.786 -5.332 43.139 1.00 73.31 82 SER A N 1
ATOM 642 C CA . SER A 1 82 ? -14.046 -5.705 44.354 1.00 73.31 82 SER A CA 1
ATOM 643 C C . SER A 1 82 ? -14.919 -5.592 45.610 1.00 73.31 82 SER A C 1
ATOM 645 O O . SER A 1 82 ? -14.774 -6.386 46.540 1.00 73.31 82 SER A O 1
ATOM 647 N N . ARG A 1 83 ? -15.882 -4.660 45.614 1.00 75.88 83 ARG A N 1
ATOM 648 C CA . ARG A 1 83 ? -16.823 -4.439 46.721 1.00 75.88 83 ARG A CA 1
ATOM 649 C C . ARG A 1 83 ? -17.974 -5.450 46.766 1.00 75.88 83 ARG A C 1
ATOM 651 O O . ARG A 1 83 ? -18.428 -5.802 47.855 1.00 75.88 83 ARG A O 1
ATOM 658 N N . SER A 1 84 ? -18.461 -5.927 45.618 1.00 66.50 84 SER A N 1
ATOM 659 C CA . SER A 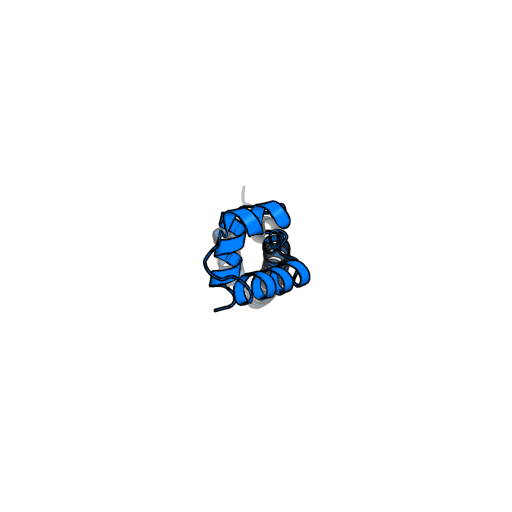1 84 ? -19.454 -7.012 45.553 1.00 66.50 84 SER A CA 1
ATOM 660 C C . SER A 1 84 ? -19.301 -7.858 44.276 1.00 66.50 84 SER A C 1
ATOM 662 O O . SER A 1 84 ? -20.006 -7.607 43.297 1.00 66.50 84 SER A O 1
ATOM 664 N N . PRO A 1 85 ? -18.445 -8.897 44.288 1.00 60.81 85 PRO A N 1
ATOM 665 C CA . PRO A 1 85 ? -18.066 -9.637 43.079 1.00 60.81 85 PRO A CA 1
ATOM 666 C C . PRO A 1 85 ? -19.210 -10.398 42.396 1.00 60.81 85 PRO A C 1
ATOM 668 O O . PRO A 1 85 ? -19.167 -10.619 41.191 1.00 60.81 85 PRO A O 1
ATOM 671 N N . SER A 1 86 ? -20.222 -10.841 43.155 1.00 56.56 86 SER A N 1
ATOM 672 C CA . SER A 1 86 ? -21.233 -11.787 42.651 1.00 56.56 86 SER A CA 1
ATOM 673 C C . SER A 1 86 ? -22.637 -11.212 42.462 1.00 56.56 86 SER A C 1
ATOM 675 O O . SER A 1 86 ? -23.476 -11.853 41.829 1.00 56.56 86 SER A O 1
ATOM 677 N N . LYS A 1 87 ? -22.926 -10.004 42.963 1.00 59.16 87 LYS A N 1
ATOM 678 C CA . LYS A 1 87 ? -24.276 -9.419 42.893 1.00 59.16 87 LYS A CA 1
ATOM 679 C C . LYS A 1 87 ? -24.427 -8.513 41.670 1.00 59.16 87 LYS A C 1
ATOM 681 O O . LYS A 1 87 ? -24.513 -7.294 41.776 1.00 59.16 87 LYS A O 1
ATOM 686 N N . GLU A 1 88 ? -24.516 -9.205 40.535 1.00 61.75 88 GLU A N 1
ATOM 687 C CA . GLU A 1 88 ? -25.004 -8.770 39.223 1.00 61.75 88 GLU A CA 1
ATOM 688 C C . GLU A 1 88 ? -24.130 -7.788 38.437 1.00 61.75 88 GLU A C 1
ATOM 690 O O . GLU A 1 88 ? -24.291 -6.570 38.504 1.00 61.75 88 GLU A O 1
ATOM 695 N N . ALA A 1 89 ? -23.342 -8.351 37.513 1.00 67.50 89 ALA A N 1
ATOM 696 C CA . ALA A 1 89 ? -22.837 -7.651 36.330 1.00 67.50 89 ALA A CA 1
ATOM 697 C C . ALA A 1 89 ? -23.936 -6.825 35.630 1.00 67.50 89 ALA A C 1
ATOM 699 O O . ALA A 1 89 ? -23.662 -5.727 35.163 1.00 67.50 89 ALA A O 1
ATOM 700 N N . ARG A 1 90 ? -25.188 -7.307 35.661 1.00 71.00 90 ARG A N 1
ATOM 701 C CA . ARG A 1 90 ? -26.398 -6.604 35.213 1.00 71.00 90 ARG A CA 1
ATOM 702 C C . ARG A 1 90 ? -26.665 -5.282 35.939 1.00 71.00 90 ARG A C 1
ATOM 704 O O . ARG A 1 90 ? -27.082 -4.303 35.329 1.00 71.00 90 ARG A O 1
ATOM 711 N N . ARG A 1 91 ? -26.449 -5.236 37.256 1.00 76.00 91 ARG A N 1
ATOM 712 C CA . ARG A 1 91 ? -26.644 -4.025 38.067 1.00 76.00 91 ARG A CA 1
ATOM 713 C C . ARG A 1 91 ? -25.544 -3.014 37.785 1.00 76.00 91 ARG A C 1
ATOM 715 O O . ARG A 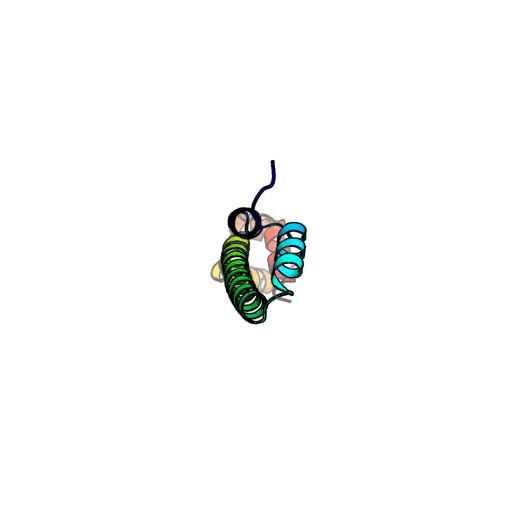1 91 ? -25.844 -1.840 37.600 1.00 76.00 91 ARG A O 1
ATOM 722 N N . VAL A 1 92 ? -24.300 -3.478 37.692 1.00 74.75 92 VAL A N 1
ATOM 723 C CA . VAL A 1 92 ? -23.143 -2.639 37.345 1.00 74.75 92 VAL A CA 1
ATOM 724 C C . VAL A 1 92 ? -23.290 -2.085 35.925 1.00 74.75 92 VAL A C 1
ATOM 726 O O . VAL A 1 92 ? -23.146 -0.884 35.713 1.00 74.75 92 VAL A O 1
ATOM 729 N N . SER A 1 93 ? -23.688 -2.918 34.961 1.00 76.38 93 SER A N 1
ATOM 730 C CA . SER A 1 93 ? -23.928 -2.496 33.580 1.00 76.38 93 SER A CA 1
ATOM 731 C C . SER A 1 93 ? -25.067 -1.470 33.488 1.00 76.38 93 SER A C 1
ATOM 733 O O . SER A 1 93 ? -24.933 -0.465 32.793 1.00 76.38 93 SER A O 1
ATOM 735 N N . ALA A 1 94 ? -26.152 -1.661 34.250 1.00 76.25 94 ALA A N 1
ATOM 736 C CA . ALA A 1 94 ? -27.262 -0.711 34.330 1.00 76.25 94 ALA A CA 1
ATOM 737 C C . ALA A 1 94 ? -26.858 0.628 34.972 1.00 76.25 94 ALA A C 1
ATOM 739 O O . ALA A 1 94 ? -27.205 1.684 34.443 1.00 76.25 94 ALA A O 1
ATOM 740 N N . GLN A 1 95 ? -26.095 0.601 36.070 1.00 75.94 95 GLN A N 1
ATOM 741 C CA . GLN A 1 95 ? -25.584 1.807 36.737 1.00 75.94 95 GLN A CA 1
ATOM 742 C C . GLN A 1 95 ? -24.645 2.608 35.833 1.00 75.94 95 GLN A C 1
ATOM 744 O O . GLN A 1 95 ? -24.718 3.833 35.787 1.00 75.94 95 GLN A O 1
ATOM 749 N N . MET A 1 96 ? -23.801 1.913 35.076 1.00 74.75 96 MET A N 1
ATOM 750 C CA . MET A 1 96 ? -22.802 2.521 34.198 1.00 74.75 96 MET A CA 1
ATOM 751 C C . MET A 1 96 ? -23.333 2.783 32.779 1.00 74.75 96 MET A C 1
ATOM 753 O O . MET A 1 96 ? -22.610 3.317 31.943 1.00 74.75 96 MET A O 1
ATOM 757 N N . ARG A 1 97 ? -24.599 2.431 32.501 1.00 79.56 97 ARG A N 1
ATOM 758 C CA . ARG A 1 97 ? -25.273 2.547 31.190 1.00 79.56 97 ARG A CA 1
ATOM 759 C C . ARG A 1 97 ? -24.488 1.890 30.046 1.00 79.56 97 ARG A C 1
ATOM 761 O O . ARG A 1 97 ? -24.495 2.373 28.915 1.00 79.56 97 ARG A O 1
ATOM 768 N N . ILE A 1 98 ? -23.835 0.771 30.339 1.00 79.25 98 ILE A N 1
ATOM 769 C CA . ILE A 1 98 ? -23.099 -0.057 29.377 1.00 79.25 98 ILE A CA 1
ATOM 770 C C . ILE A 1 98 ? -23.758 -1.434 29.260 1.00 79.25 98 ILE A C 1
ATOM 772 O O . ILE A 1 98 ? -24.530 -1.841 30.122 1.00 79.25 98 ILE A O 1
ATOM 776 N N . SER A 1 99 ? -23.478 -2.170 28.184 1.00 81.88 99 SER A N 1
ATOM 777 C CA . SER A 1 99 ? -23.977 -3.540 28.034 1.00 81.88 99 SER A CA 1
ATOM 778 C C . SER A 1 99 ? -23.216 -4.520 28.933 1.00 81.88 99 SER A C 1
ATOM 780 O O . SER A 1 99 ? -22.019 -4.357 29.174 1.00 81.88 99 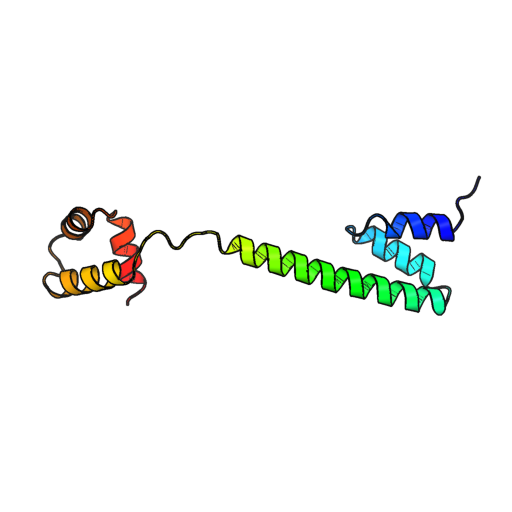SER A O 1
ATOM 782 N N . GLU A 1 100 ? -23.882 -5.599 29.355 1.00 74.50 100 GLU A N 1
ATOM 783 C CA . GLU A 1 100 ? -23.239 -6.718 30.066 1.00 74.50 100 GLU A CA 1
ATOM 784 C C . GLU A 1 100 ? -22.055 -7.298 29.260 1.00 74.50 100 GLU A C 1
ATOM 786 O O . GLU A 1 100 ? -21.010 -7.628 29.818 1.00 74.50 100 GLU A O 1
ATOM 791 N N . SER A 1 101 ? -22.157 -7.317 27.925 1.00 79.88 101 SER A N 1
ATOM 792 C CA . SER A 1 101 ? -21.071 -7.763 27.040 1.00 79.88 101 SER A CA 1
ATOM 793 C C . SER A 1 101 ? -19.808 -6.899 27.141 1.00 79.88 101 SER A C 1
ATOM 795 O O . SER A 1 101 ? -18.696 -7.399 26.970 1.00 79.88 101 SER A O 1
ATOM 797 N N . ASN A 1 102 ? -19.955 -5.599 27.417 1.00 77.25 102 ASN A N 1
ATOM 798 C CA . ASN A 1 102 ? -18.817 -4.712 27.630 1.00 77.25 102 ASN A CA 1
ATOM 799 C C . ASN A 1 102 ? -18.182 -4.951 29.002 1.00 77.25 102 ASN A C 1
ATOM 801 O O . ASN A 1 102 ? -16.957 -4.977 29.081 1.00 77.25 102 ASN A O 1
ATOM 805 N N . VAL A 1 103 ? -18.984 -5.215 30.039 1.00 76.88 103 VAL A N 1
ATOM 806 C CA . VAL A 1 103 ? -18.498 -5.601 31.376 1.00 76.88 103 VAL A CA 1
ATOM 807 C C . VAL A 1 103 ? -17.615 -6.849 31.287 1.00 76.88 103 VAL A C 1
ATOM 809 O O . VAL A 1 103 ? -16.476 -6.843 31.751 1.00 76.88 103 VAL A O 1
ATOM 812 N N . GLU A 1 104 ? -18.072 -7.906 30.612 1.00 80.50 104 GLU A N 1
ATOM 813 C CA . GLU A 1 104 ? -17.259 -9.118 30.441 1.00 80.50 104 GLU A CA 1
ATOM 814 C C . GLU A 1 104 ? -15.942 -8.860 29.708 1.00 80.50 104 GLU A C 1
ATOM 816 O O . GLU A 1 104 ? -14.900 -9.412 30.067 1.00 80.50 104 GLU A O 1
ATOM 821 N N . ARG A 1 105 ? -15.980 -8.026 28.665 1.00 78.94 105 ARG A N 1
ATOM 822 C CA . ARG A 1 105 ? -14.795 -7.703 27.871 1.00 78.94 105 ARG A CA 1
ATOM 823 C C . ARG A 1 105 ? -13.734 -7.009 28.727 1.00 78.94 105 ARG A C 1
ATOM 825 O O . ARG A 1 105 ? -12.565 -7.363 28.633 1.00 78.94 105 ARG A O 1
ATOM 832 N N . ILE A 1 106 ? -14.148 -6.095 29.601 1.00 80.00 106 ILE A N 1
ATOM 833 C CA . ILE A 1 106 ? -13.268 -5.357 30.519 1.00 80.00 106 ILE A CA 1
ATOM 834 C C . ILE A 1 106 ? -12.651 -6.288 31.564 1.00 80.00 106 ILE A C 1
ATOM 836 O O . ILE A 1 106 ? -11.444 -6.230 31.791 1.00 80.00 106 ILE A O 1
ATOM 840 N N . LEU A 1 107 ? -13.445 -7.184 32.158 1.00 75.38 107 LEU A N 1
ATOM 841 C CA . LEU A 1 107 ? -12.943 -8.157 33.136 1.00 75.38 107 LEU A CA 1
ATOM 842 C C . LEU A 1 107 ? -11.915 -9.119 32.531 1.00 75.38 107 LEU A C 1
ATOM 844 O O . LEU A 1 107 ? -10.957 -9.498 33.193 1.00 75.38 107 LEU A O 1
ATOM 848 N N . ARG A 1 108 ? -12.096 -9.516 31.266 1.00 77.31 108 ARG A N 1
ATOM 849 C CA . ARG A 1 108 ? -11.141 -10.387 30.564 1.00 77.31 108 ARG A CA 1
ATOM 850 C C . ARG A 1 108 ? -9.820 -9.684 30.258 1.00 77.31 108 ARG A C 1
ATOM 852 O O . ARG A 1 108 ? -8.795 -10.352 30.211 1.00 77.31 108 ARG A O 1
ATOM 859 N N . THR A 1 109 ? -9.850 -8.376 30.012 1.00 72.81 109 THR A N 1
ATOM 860 C CA . THR A 1 109 ? -8.659 -7.588 29.662 1.00 72.81 109 THR A CA 1
ATOM 861 C C . THR A 1 109 ? -7.815 -7.200 30.880 1.00 72.81 109 THR A C 1
ATOM 863 O O . THR A 1 109 ? -6.614 -7.028 30.726 1.00 72.81 109 THR A O 1
ATOM 866 N N . ASN A 1 110 ? -8.405 -7.105 32.075 1.00 66.94 110 ASN A N 1
ATOM 867 C CA . ASN A 1 110 ? -7.725 -6.682 33.311 1.00 66.94 110 ASN A CA 1
ATOM 868 C C . ASN A 1 110 ? -7.456 -7.853 34.277 1.00 66.94 110 ASN A C 1
ATOM 870 O O . ASN A 1 110 ? -7.585 -7.696 35.490 1.00 66.94 110 ASN A O 1
ATOM 874 N N . LYS A 1 111 ? -7.173 -9.038 33.729 1.00 58.81 111 LYS A N 1
ATOM 875 C CA . LYS A 1 111 ? -6.941 -10.267 34.494 1.00 58.81 111 LYS A CA 1
ATOM 876 C C . LYS A 1 111 ? -5.499 -10.403 34.966 1.00 58.81 111 LYS A C 1
ATOM 878 O O . LYS A 1 111 ? -4.604 -9.999 34.193 1.00 58.81 111 LYS A O 1
#

Secondary structure (DSSP, 8-state):
----HHHHHHHHHH-TT-HHHHHHHHHTTTT-HHHHHHHHHHHHHHHHHHHHHHHHHHHHHT-S---S--HHHHHHHHHHHHH-SSS-HHHHHHHTT--HHHHHHHHHHT-

Sequence (111 aa):
MGISQTSAMRNLRANKSHPYKLQMLQRLTEDSPVGRVKFSIIKKIQLVKDEKDRFIRDANTSGRPKTATDEGTSTQMLEAMSRSPSKEARRVSAQMRISESNVERILRTNK

Radius of gyration: 28.9 Å; chains: 1; bounding box: 50×18×85 Å